Protein 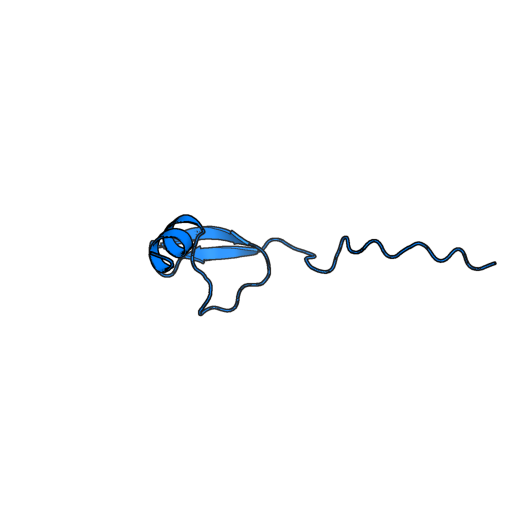AF-X1Q1Z6-F1 (afdb_monomer_lite)

Radius of gyration: 16.21 Å; chains: 1; bounding box: 47×26×32 Å

Structure (mmCIF, N/CA/C/O backbone):
data_AF-X1Q1Z6-F1
#
_entry.id   AF-X1Q1Z6-F1
#
loop_
_atom_site.group_PDB
_atom_site.id
_atom_site.type_symbol
_atom_site.label_atom_id
_atom_site.label_alt_id
_atom_site.label_comp_id
_atom_site.label_asym_id
_atom_site.label_entity_id
_atom_site.label_seq_id
_atom_site.pdbx_PDB_ins_code
_atom_site.Cartn_x
_atom_site.Cartn_y
_atom_site.Cartn_z
_atom_site.occupancy
_atom_site.B_iso_or_equiv
_atom_site.auth_seq_id
_atom_site.auth_comp_id
_atom_site.auth_asym_id
_atom_site.auth_atom_id
_atom_site.pdbx_PDB_model_num
ATOM 1 N N . MET A 1 1 ? 34.266 -19.184 -24.732 1.00 43.00 1 MET A N 1
ATOM 2 C CA . MET A 1 1 ? 33.071 -19.773 -24.092 1.00 43.00 1 MET A CA 1
ATOM 3 C C . MET A 1 1 ? 32.493 -18.703 -23.182 1.00 43.00 1 MET A C 1
ATOM 5 O O . MET A 1 1 ? 33.036 -18.467 -22.108 1.00 43.00 1 MET A O 1
ATOM 9 N N . VAL A 1 2 ? 31.519 -17.938 -23.679 1.00 53.06 2 VAL A N 1
ATOM 10 C CA . VAL A 1 2 ? 30.888 -16.859 -22.908 1.00 53.06 2 VAL A CA 1
ATOM 11 C C . VAL A 1 2 ? 30.173 -17.526 -21.742 1.00 53.06 2 VAL A C 1
ATOM 13 O O . VAL A 1 2 ? 29.244 -18.297 -21.945 1.00 53.06 2 VAL A O 1
ATOM 16 N N . ARG A 1 3 ? 30.673 -17.309 -20.524 1.00 52.78 3 ARG A N 1
ATOM 17 C CA . ARG A 1 3 ? 30.002 -17.747 -19.303 1.00 52.78 3 ARG A CA 1
ATOM 18 C C . ARG A 1 3 ? 28.707 -16.952 -19.206 1.00 52.78 3 ARG A C 1
ATOM 20 O O . ARG A 1 3 ? 28.719 -15.819 -18.730 1.00 52.78 3 ARG A O 1
ATOM 27 N N . GLU A 1 4 ? 27.622 -17.537 -19.696 1.00 55.00 4 GLU A N 1
ATOM 28 C CA . GLU A 1 4 ? 26.261 -17.113 -19.398 1.00 55.00 4 GLU A CA 1
ATOM 29 C C . GLU A 1 4 ? 26.103 -17.180 -17.880 1.00 55.00 4 GLU A C 1
ATOM 31 O O . GLU A 1 4 ? 25.820 -18.223 -17.295 1.00 55.00 4 GLU A O 1
ATOM 36 N N . GLN A 1 5 ? 26.387 -16.060 -17.210 1.00 56.34 5 GLN A N 1
ATOM 37 C CA . GLN A 1 5 ? 25.931 -15.863 -15.847 1.00 56.34 5 GLN A CA 1
ATOM 38 C C . GLN A 1 5 ? 24.418 -16.050 -15.919 1.00 56.34 5 GLN A C 1
ATOM 40 O O . GLN A 1 5 ? 23.781 -15.306 -16.673 1.00 56.34 5 GLN A O 1
ATOM 45 N N . PRO A 1 6 ? 23.818 -17.010 -15.192 1.00 53.28 6 PRO A N 1
ATOM 46 C CA . PRO A 1 6 ? 22.382 -17.004 -15.063 1.00 53.28 6 PRO A CA 1
ATOM 47 C C . PRO A 1 6 ? 22.081 -15.648 -14.445 1.00 53.28 6 PRO A C 1
ATOM 49 O O . PRO A 1 6 ? 22.498 -15.365 -13.318 1.00 53.28 6 PRO A O 1
ATOM 52 N N . VAL A 1 7 ? 21.437 -14.771 -15.215 1.00 55.84 7 VAL A N 1
ATOM 53 C CA . VAL A 1 7 ? 20.802 -13.575 -14.685 1.00 55.84 7 VAL A CA 1
ATOM 54 C C . VAL A 1 7 ? 19.757 -14.137 -13.748 1.00 55.84 7 VAL A C 1
ATOM 56 O O . VAL A 1 7 ? 18.635 -14.453 -14.137 1.00 55.84 7 VAL A O 1
ATOM 59 N N . THR A 1 8 ? 20.189 -14.399 -12.514 1.00 54.19 8 THR A N 1
ATOM 60 C CA . THR A 1 8 ? 19.317 -14.823 -11.443 1.00 54.19 8 THR A CA 1
ATOM 61 C C . THR A 1 8 ? 18.158 -13.850 -11.498 1.00 54.19 8 THR A C 1
ATOM 63 O O . THR A 1 8 ? 18.351 -12.644 -11.676 1.00 54.19 8 THR A O 1
ATOM 66 N N . ASN A 1 9 ? 16.948 -14.373 -11.386 1.00 52.22 9 ASN A N 1
ATOM 67 C CA . ASN A 1 9 ? 15.679 -13.650 -11.399 1.00 52.22 9 ASN A CA 1
ATOM 68 C C . ASN A 1 9 ? 15.560 -12.619 -10.233 1.00 52.22 9 ASN A C 1
ATOM 70 O O . ASN A 1 9 ? 14.474 -12.252 -9.801 1.00 52.22 9 ASN A O 1
ATOM 74 N N . ARG A 1 10 ? 16.700 -12.182 -9.682 1.00 51.78 10 ARG A N 1
ATOM 75 C CA . ARG A 1 10 ? 16.988 -11.467 -8.443 1.00 51.78 10 ARG A CA 1
ATOM 76 C C . ARG A 1 10 ? 16.737 -9.962 -8.531 1.00 51.78 10 ARG A C 1
ATOM 78 O O . ARG A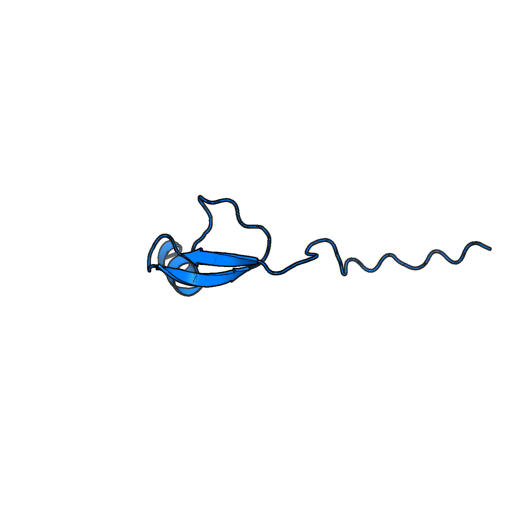 1 10 ? 16.841 -9.287 -7.515 1.00 51.78 10 ARG A O 1
ATOM 85 N N . MET A 1 11 ? 16.392 -9.416 -9.701 1.00 51.50 11 MET A N 1
ATOM 86 C CA . MET A 1 11 ? 16.224 -7.963 -9.877 1.00 51.50 11 MET A CA 1
ATOM 87 C C . MET A 1 11 ? 15.028 -7.532 -10.741 1.00 51.50 11 MET A C 1
ATOM 89 O O . MET A 1 11 ? 14.999 -6.394 -11.196 1.00 51.50 11 MET A O 1
ATOM 93 N N . LYS A 1 12 ? 13.983 -8.354 -10.928 1.00 53.56 12 LYS A N 1
ATOM 94 C CA . LYS A 1 12 ? 12.719 -7.814 -11.487 1.00 53.56 12 LYS A CA 1
ATOM 95 C C . LYS A 1 12 ? 11.953 -6.921 -10.501 1.00 53.56 12 LYS A C 1
ATOM 97 O O . LYS A 1 12 ? 11.097 -6.147 -10.912 1.00 53.56 12 LYS A O 1
ATOM 102 N N . TYR A 1 13 ? 12.328 -6.944 -9.222 1.00 57.94 13 TYR A N 1
ATOM 103 C CA . TYR A 1 13 ? 11.725 -6.133 -8.168 1.00 57.94 13 TYR A CA 1
ATOM 104 C C . TYR A 1 13 ? 12.729 -5.161 -7.525 1.00 57.94 13 TYR A C 1
ATOM 106 O O . TYR A 1 13 ? 12.845 -5.067 -6.305 1.00 57.94 13 TYR A O 1
ATOM 114 N N . GLY A 1 14 ? 13.509 -4.470 -8.359 1.00 60.66 14 GLY A N 1
ATOM 115 C CA . GLY A 1 14 ? 14.766 -3.803 -7.994 1.00 60.66 14 GLY A CA 1
ATOM 116 C C . GLY A 1 14 ? 14.738 -2.692 -6.933 1.00 60.66 14 GLY A C 1
ATOM 117 O O . GLY A 1 14 ? 15.791 -2.117 -6.690 1.00 60.66 14 GLY A O 1
ATOM 118 N N . LYS A 1 15 ? 13.605 -2.367 -6.296 1.00 70.50 15 LYS A N 1
ATOM 119 C CA . LYS A 1 15 ? 13.537 -1.490 -5.111 1.00 70.50 15 LYS A CA 1
ATOM 120 C C . LYS A 1 15 ? 12.169 -1.603 -4.436 1.00 70.50 15 LYS A C 1
ATOM 122 O O . LYS A 1 15 ? 11.149 -1.319 -5.063 1.00 70.50 15 LYS A O 1
ATOM 127 N N . LEU A 1 16 ? 12.162 -1.951 -3.149 1.00 78.31 16 LEU A N 1
ATOM 128 C CA . LEU A 1 16 ? 11.012 -1.720 -2.274 1.00 78.31 16 LEU A CA 1
ATOM 129 C C . LEU A 1 16 ? 10.791 -0.206 -2.177 1.00 78.31 16 LEU A C 1
ATOM 131 O O . LEU A 1 16 ? 11.705 0.542 -1.826 1.00 78.31 16 LEU A O 1
ATOM 135 N N . ARG A 1 17 ? 9.589 0.249 -2.520 1.00 83.88 17 ARG A N 1
ATOM 136 C CA . ARG A 1 17 ? 9.161 1.640 -2.382 1.00 83.88 17 ARG A CA 1
ATOM 137 C C . ARG A 1 17 ? 8.242 1.762 -1.181 1.00 83.88 17 ARG A C 1
ATOM 139 O O . ARG A 1 17 ? 7.428 0.886 -0.903 1.00 83.88 17 ARG A O 1
ATOM 146 N N . ARG A 1 18 ? 8.365 2.886 -0.481 1.00 88.50 18 ARG A N 1
ATOM 147 C CA . ARG A 1 18 ? 7.478 3.225 0.625 1.00 88.50 18 ARG A CA 1
ATOM 148 C C . ARG A 1 18 ? 6.220 3.886 0.079 1.00 88.50 18 ARG A C 1
ATOM 150 O O . ARG A 1 18 ? 6.298 4.910 -0.594 1.00 88.50 18 ARG A O 1
ATOM 157 N N . TYR A 1 19 ? 5.069 3.319 0.401 1.00 89.69 19 TYR A N 1
ATOM 158 C CA . TYR A 1 19 ? 3.753 3.826 0.037 1.00 89.69 19 TYR A CA 1
ATOM 159 C C . TYR A 1 19 ? 2.939 4.159 1.283 1.00 89.69 19 TYR A C 1
ATOM 161 O O . TYR A 1 19 ? 3.192 3.639 2.372 1.00 89.69 19 TYR A O 1
ATOM 169 N N . LYS A 1 20 ? 1.938 5.027 1.121 1.00 89.81 20 LYS A N 1
ATOM 170 C CA . LYS A 1 20 ? 0.923 5.310 2.138 1.00 89.81 20 LYS A CA 1
ATOM 171 C C . LYS A 1 20 ? -0.349 4.545 1.789 1.00 89.81 20 LYS A C 1
ATOM 173 O O . LYS A 1 20 ? -0.829 4.626 0.664 1.00 89.81 20 LYS A O 1
ATOM 178 N N . CYS A 1 21 ? -0.879 3.796 2.748 1.00 90.75 21 CYS A N 1
ATOM 179 C CA . CYS A 1 21 ? -2.127 3.065 2.605 1.00 90.75 21 CYS A CA 1
ATOM 180 C C . CYS A 1 21 ? -3.293 4.043 2.467 1.00 90.75 21 CYS A C 1
ATOM 182 O O . CYS A 1 21 ? -3.491 4.883 3.345 1.00 90.75 21 CYS A O 1
ATOM 184 N N . ARG A 1 22 ? -4.097 3.888 1.413 1.00 88.31 22 ARG A N 1
ATOM 185 C CA . ARG A 1 22 ? -5.298 4.709 1.188 1.00 88.31 22 ARG A CA 1
ATOM 186 C C . ARG A 1 22 ? -6.415 4.473 2.212 1.00 88.31 22 ARG A C 1
ATOM 188 O O . ARG A 1 22 ? -7.228 5.357 2.421 1.00 88.31 22 ARG A O 1
ATOM 195 N N . VAL A 1 23 ? -6.442 3.302 2.854 1.00 87.75 23 VAL A N 1
ATOM 196 C CA . VAL A 1 23 ? -7.514 2.907 3.787 1.00 87.75 23 VAL A CA 1
ATOM 197 C C . VAL A 1 23 ? -7.241 3.398 5.210 1.00 87.75 23 VAL A C 1
ATOM 199 O O . VAL A 1 23 ? -8.117 3.960 5.850 1.00 87.75 23 VAL A O 1
ATOM 202 N N . CYS A 1 24 ? -6.026 3.188 5.724 1.00 90.38 24 CYS A N 1
ATOM 203 C CA . CYS A 1 24 ? -5.688 3.505 7.120 1.00 90.38 24 CYS A CA 1
ATOM 204 C C . CYS A 1 24 ? -4.614 4.586 7.285 1.00 90.38 24 CYS A C 1
ATOM 206 O O . CYS A 1 24 ? -4.198 4.867 8.406 1.00 90.38 24 CYS A O 1
ATOM 208 N N . GLY A 1 25 ? -4.080 5.137 6.192 1.00 88.50 25 GLY A N 1
ATOM 209 C CA . GLY A 1 25 ? -3.048 6.176 6.229 1.00 88.50 25 GLY A CA 1
ATOM 210 C C . GLY A 1 25 ? -1.657 5.715 6.682 1.00 88.50 25 GLY A C 1
ATOM 211 O O . GLY A 1 25 ? -0.732 6.526 6.692 1.00 88.50 25 GLY A O 1
ATOM 212 N N . ARG A 1 26 ? -1.467 4.434 7.034 1.00 89.19 26 ARG A N 1
ATOM 213 C CA . ARG A 1 26 ? -0.164 3.889 7.459 1.00 89.19 26 ARG A CA 1
ATOM 214 C C . ARG A 1 26 ? 0.818 3.798 6.300 1.00 89.19 26 ARG A C 1
ATOM 216 O O . ARG A 1 26 ? 0.423 3.505 5.175 1.00 89.19 26 ARG A O 1
ATOM 223 N N . THR A 1 27 ? 2.104 3.972 6.589 1.00 89.75 27 THR A N 1
ATOM 224 C CA . THR A 1 27 ? 3.154 3.708 5.599 1.00 89.75 27 THR A CA 1
ATOM 225 C C . THR A 1 27 ? 3.535 2.231 5.586 1.00 89.75 27 THR A C 1
ATOM 227 O O . THR A 1 27 ? 3.557 1.584 6.630 1.00 89.75 27 THR A O 1
ATOM 230 N N . PHE A 1 28 ? 3.816 1.695 4.403 1.00 87.19 28 PHE A N 1
ATOM 231 C CA . PHE A 1 28 ? 4.285 0.326 4.206 1.00 87.19 28 PHE A CA 1
ATOM 232 C C . PHE A 1 28 ? 5.258 0.277 3.028 1.00 87.19 28 PHE A C 1
ATOM 234 O O . PHE A 1 28 ? 5.246 1.168 2.180 1.00 87.19 28 PHE A O 1
ATOM 241 N N . ASN A 1 29 ? 6.125 -0.731 3.005 1.00 86.12 29 ASN A N 1
ATOM 242 C CA . ASN A 1 29 ? 7.074 -0.934 1.918 1.00 86.12 29 ASN A CA 1
ATOM 243 C C . ASN A 1 29 ? 6.574 -2.074 1.047 1.00 86.12 29 ASN A C 1
ATOM 245 O O . ASN A 1 29 ? 6.256 -3.136 1.574 1.00 86.12 29 ASN A O 1
ATOM 249 N N . ASP A 1 30 ? 6.528 -1.848 -0.256 1.00 84.06 30 ASP A N 1
ATOM 250 C CA . ASP A 1 30 ? 6.129 -2.870 -1.211 1.00 84.06 30 ASP A CA 1
ATOM 251 C C . ASP A 1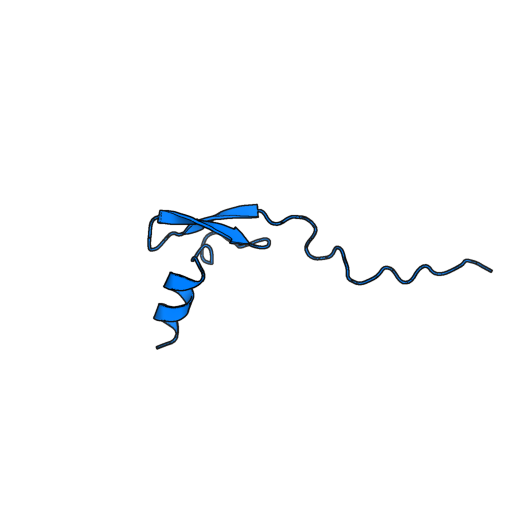 30 ? 6.866 -2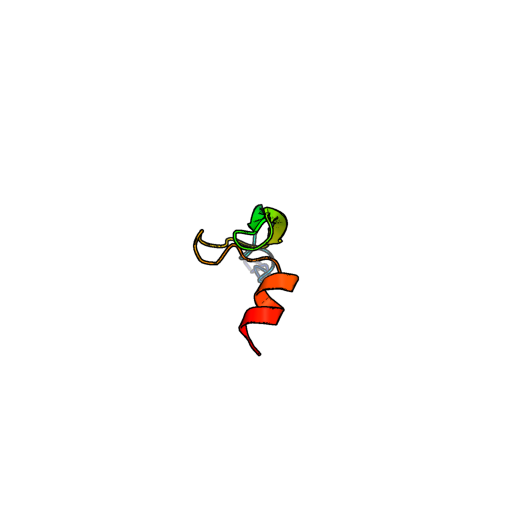.675 -2.532 1.00 84.06 30 ASP A C 1
ATOM 253 O O . ASP A 1 30 ? 7.563 -1.676 -2.749 1.00 84.06 30 ASP A O 1
ATOM 257 N N . TYR A 1 31 ? 6.729 -3.645 -3.421 1.00 81.31 31 TYR A N 1
ATOM 258 C CA . TYR A 1 31 ? 7.174 -3.482 -4.791 1.00 81.31 31 TYR A CA 1
ATOM 259 C C . TYR A 1 31 ? 6.279 -2.480 -5.517 1.00 81.31 31 TYR A C 1
ATOM 261 O O . TYR A 1 31 ? 5.342 -1.935 -4.939 1.00 81.31 31 TYR A O 1
ATOM 269 N N . TYR A 1 32 ? 6.610 -2.158 -6.769 1.00 81.00 32 TYR A N 1
ATOM 270 C CA . TYR A 1 32 ? 5.875 -1.135 -7.508 1.00 81.00 32 TYR A CA 1
ATOM 271 C C . TYR A 1 32 ? 4.361 -1.404 -7.477 1.00 81.00 32 TYR A C 1
ATOM 273 O O . TYR A 1 32 ? 3.870 -2.341 -8.105 1.00 81.00 32 TYR A O 1
ATOM 281 N N . LEU A 1 33 ? 3.638 -0.559 -6.738 1.00 80.38 33 LEU A N 1
ATOM 282 C CA . LEU A 1 33 ? 2.189 -0.601 -6.611 1.00 80.38 33 LEU A CA 1
ATOM 283 C C . LEU A 1 33 ? 1.589 0.641 -7.282 1.00 80.38 33 LEU A C 1
ATOM 285 O O . LEU A 1 33 ? 1.939 1.770 -6.899 1.00 80.38 33 LEU A O 1
ATOM 289 N N . PRO A 1 34 ? 0.672 0.464 -8.253 1.00 82.25 34 PRO A N 1
ATOM 290 C CA . PRO A 1 34 ? -0.133 1.568 -8.760 1.00 82.25 34 PRO A CA 1
ATOM 291 C C . PRO A 1 34 ? -1.009 2.137 -7.638 1.00 82.25 34 PRO A C 1
ATOM 293 O O . PRO A 1 34 ? -1.305 1.448 -6.661 1.00 82.25 34 PRO A O 1
ATOM 296 N N . GLU A 1 35 ? -1.421 3.399 -7.768 1.00 80.88 35 GLU A N 1
ATOM 297 C CA . GLU A 1 35 ? -2.094 4.155 -6.695 1.00 80.88 35 GLU A CA 1
ATOM 298 C C . GLU A 1 35 ? -3.322 3.443 -6.138 1.00 80.88 35 GLU A C 1
ATOM 300 O O . GLU A 1 35 ? -3.498 3.365 -4.922 1.00 80.88 35 GLU A O 1
ATOM 305 N N . ASP A 1 36 ? -4.108 2.843 -7.030 1.00 81.88 36 ASP A N 1
ATOM 306 C CA . ASP A 1 36 ? -5.326 2.128 -6.676 1.00 81.88 36 ASP A CA 1
ATOM 307 C C . ASP A 1 36 ? -5.063 0.920 -5.757 1.00 81.88 36 ASP A C 1
ATOM 309 O O . ASP A 1 36 ? -5.840 0.642 -4.841 1.00 81.88 36 ASP A O 1
ATOM 313 N N . LYS A 1 37 ? -3.892 0.287 -5.914 1.00 81.50 37 LYS A N 1
ATOM 314 C CA . LYS A 1 37 ? -3.448 -0.884 -5.147 1.00 81.50 37 LYS A CA 1
ATOM 315 C C . LYS A 1 37 ? -2.593 -0.530 -3.927 1.00 81.50 37 LYS A C 1
ATOM 317 O O . LYS A 1 37 ? -2.068 -1.431 -3.277 1.00 81.50 37 LYS A O 1
ATOM 322 N N . ARG A 1 38 ? -2.440 0.755 -3.571 1.00 88.06 38 ARG A N 1
ATOM 323 C CA . ARG A 1 38 ? -1.694 1.185 -2.370 1.00 88.06 38 ARG A CA 1
ATOM 324 C C . ARG A 1 38 ? -2.489 0.915 -1.091 1.00 88.06 38 ARG A C 1
ATOM 326 O O . ARG A 1 38 ? -2.966 1.82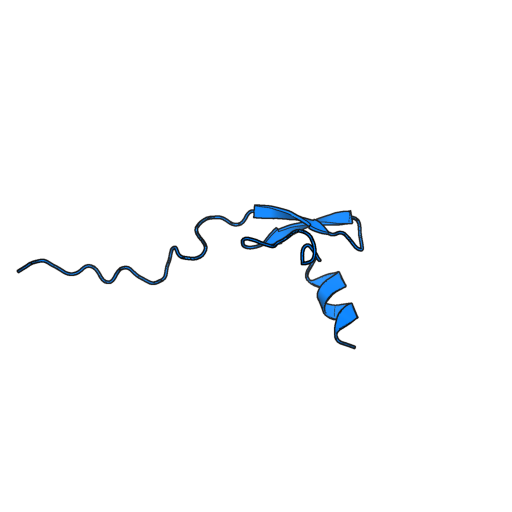6 -0.411 1.00 88.06 38 ARG A O 1
ATOM 333 N N . VAL A 1 39 ? -2.617 -0.359 -0.749 1.00 87.69 39 VAL A N 1
ATOM 334 C CA . VAL A 1 39 ? -3.305 -0.848 0.443 1.00 87.69 39 VAL A CA 1
ATOM 335 C C . VAL A 1 39 ? -2.316 -1.684 1.247 1.00 87.69 39 VAL A C 1
ATOM 337 O O . VAL A 1 39 ? -1.685 -2.589 0.713 1.00 87.69 39 VAL A O 1
ATOM 340 N N . CYS A 1 40 ? -2.152 -1.378 2.535 1.00 87.19 40 CYS A N 1
ATOM 341 C CA . CYS A 1 40 ? -1.261 -2.165 3.383 1.00 87.19 40 CYS A CA 1
ATOM 342 C C . CYS A 1 40 ? -1.814 -3.581 3.582 1.00 87.19 40 CYS A C 1
ATOM 344 O O . CYS A 1 40 ? -3.028 -3.781 3.572 1.00 87.19 40 CYS A O 1
ATOM 346 N N . THR A 1 41 ? -0.938 -4.545 3.859 1.00 82.94 41 THR A N 1
ATOM 347 C CA . THR A 1 41 ? -1.294 -5.959 4.085 1.00 82.94 41 THR A CA 1
ATOM 348 C C . THR A 1 41 ? -2.446 -6.159 5.073 1.00 82.94 41 THR A C 1
ATOM 350 O O . THR A 1 41 ? -3.319 -6.984 4.836 1.00 82.94 41 THR A O 1
ATOM 353 N N . ARG A 1 42 ? -2.521 -5.352 6.139 1.00 83.12 42 ARG A N 1
ATOM 354 C CA . ARG A 1 42 ? -3.630 -5.385 7.113 1.00 83.12 42 ARG A CA 1
ATOM 355 C C . ARG A 1 42 ? -4.984 -4.991 6.531 1.00 83.12 42 ARG A C 1
ATOM 357 O O . ARG A 1 42 ? -5.998 -5.555 6.916 1.00 83.12 42 ARG A O 1
ATOM 364 N N . CYS A 1 43 ? -5.009 -3.983 5.668 1.00 85.50 43 CYS A N 1
ATOM 365 C CA . CYS A 1 43 ? -6.241 -3.548 5.019 1.00 85.50 43 CYS A CA 1
ATOM 366 C C . CYS A 1 43 ? -6.573 -4.457 3.836 1.00 85.50 43 CYS A C 1
ATOM 368 O O . CYS A 1 43 ? -7.737 -4.752 3.630 1.00 85.50 43 CYS A O 1
ATOM 370 N N . ALA A 1 44 ? -5.565 -4.955 3.118 1.00 81.56 44 ALA A N 1
ATOM 371 C CA . ALA A 1 44 ? -5.749 -5.906 2.030 1.00 81.56 44 ALA A CA 1
ATOM 372 C C . ALA A 1 44 ? -6.333 -7.240 2.527 1.00 81.56 44 ALA A C 1
ATOM 374 O O . ALA A 1 44 ? -7.165 -7.824 1.843 1.00 81.56 44 ALA A O 1
ATOM 375 N N . ALA A 1 45 ? -5.953 -7.685 3.732 1.00 78.19 45 ALA A N 1
ATOM 376 C CA . ALA A 1 45 ? -6.526 -8.869 4.369 1.00 78.19 45 ALA A CA 1
ATOM 377 C C . ALA A 1 45 ? -8.036 -8.730 4.641 1.00 78.19 45 ALA A C 1
ATOM 379 O O . ALA A 1 45 ? -8.764 -9.689 4.439 1.00 78.19 45 ALA A O 1
ATOM 380 N N . LYS A 1 46 ? -8.508 -7.528 5.005 1.00 66.94 46 LYS A N 1
ATOM 381 C CA . LYS A 1 46 ? -9.928 -7.255 5.300 1.00 66.94 46 LYS A CA 1
ATOM 382 C C . LYS A 1 46 ? -10.836 -7.158 4.069 1.00 66.94 46 LYS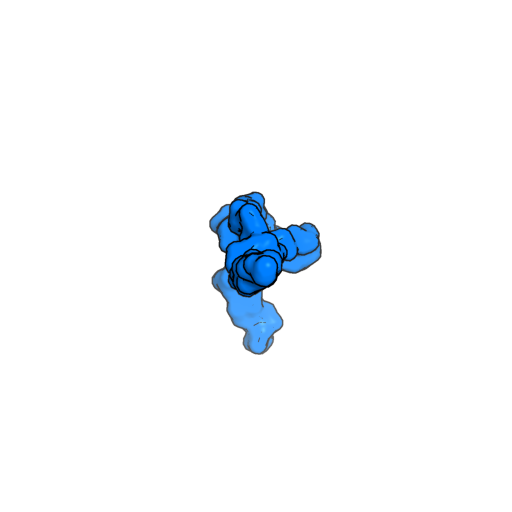 A C 1
ATOM 384 O O . LYS A 1 46 ? -12.046 -7.128 4.221 1.00 66.94 46 LYS A O 1
ATOM 389 N N . VAL A 1 47 ? -10.276 -7.023 2.864 1.00 61.03 47 VAL A N 1
ATOM 390 C CA . VAL A 1 47 ? -11.057 -6.888 1.612 1.00 61.03 47 VAL A CA 1
ATOM 391 C C . VAL A 1 47 ? -11.348 -8.261 0.980 1.00 61.03 47 VAL A C 1
ATOM 393 O O . VAL A 1 47 ? -12.038 -8.344 -0.027 1.00 61.03 47 VAL A O 1
ATOM 396 N N . ARG A 1 48 ? -10.802 -9.347 1.542 1.00 59.06 48 ARG A N 1
ATOM 397 C CA . ARG A 1 48 ? -10.957 -10.720 1.031 1.00 59.06 48 ARG A CA 1
ATOM 398 C C . ARG A 1 48 ? -11.917 -11.590 1.850 1.00 59.06 48 ARG A C 1
ATOM 400 O O . ARG A 1 48 ? -12.002 -12.780 1.561 1.00 59.06 48 ARG A O 1
ATOM 407 N N . GLU A 1 49 ? -12.575 -11.010 2.849 1.00 50.22 49 GLU A N 1
ATOM 408 C CA . GLU A 1 49 ? -13.602 -11.661 3.675 1.00 50.22 49 GLU A CA 1
ATOM 409 C C . GLU A 1 49 ? -15.001 -11.370 3.125 1.00 50.22 49 GLU A C 1
ATOM 411 O O . GLU A 1 49 ? -15.223 -10.218 2.679 1.00 50.22 49 GLU A O 1
#

Foldseek 3Di:
DPPPPPPPPPPPQPDFDWAAAPPPRDIDTDGDDDPVRRHDPVRVVVVVD

pLDDT: mean 73.77, std 15.12, range [43.0, 90.75]

Secondary structure (DSSP, 8-state):
--------STTTT--PEEEE-TTT--EEEESS--GGG---HHHHHHT--

Sequence (49 aa):
MVREQPVTNRMKYGKLRRYKCRVCGRTFNDYYLPEDKRVCTRCAAKVRE

Organism: NCBI:txid412755